Protein AF-A0B745-F1 (afdb_monomer_lite)

Secondary structure (DSSP, 8-state):
------TT---HHHHHHHHH-HHHHHHHHTTPPPPHHHHHHHHHHHHHHHHHHHHHHHHHHHHHHHHHHHHHHHHHHHHHHHHHHT--

Sequence (88 aa):
MMFRQNKEWISASEIAEYAYCSLAWYQGRMGVRPSGHMRRDLREGKEMHRAAGTSLSRSRFLEKISGILRVAGGLLMLLSVIGWFAHE

pLDDT: mean 81.16, std 12.74, range [39.53, 97.75]

Structure (mmCIF, N/CA/C/O backbone):
data_AF-A0B745-F1
#
_entry.id   AF-A0B745-F1
#
loop_
_atom_site.group_PDB
_atom_site.id
_atom_site.type_symbol
_atom_site.label_atom_id
_atom_site.label_alt_id
_atom_site.label_comp_id
_atom_site.label_asym_id
_atom_site.label_entity_id
_atom_site.label_seq_id
_atom_site.pdbx_PDB_ins_code
_atom_site.Cartn_x
_atom_site.Cartn_y
_atom_site.Cartn_z
_atom_site.occupancy
_atom_site.B_iso_or_equiv
_atom_site.auth_seq_id
_atom_site.auth_comp_id
_atom_site.auth_asym_id
_atom_site.auth_atom_id
_atom_site.pdbx_PDB_model_num
ATOM 1 N N . MET A 1 1 ? -4.688 10.311 16.356 1.00 39.53 1 MET A N 1
ATOM 2 C CA . MET A 1 1 ? -5.861 10.849 15.639 1.00 39.53 1 MET A CA 1
ATOM 3 C C . MET A 1 1 ? -7.114 10.297 16.283 1.00 39.53 1 MET A C 1
ATOM 5 O O . MET A 1 1 ? -7.402 9.115 16.126 1.00 39.53 1 MET A O 1
ATOM 9 N N . MET A 1 2 ? -7.783 11.144 17.064 1.00 40.09 2 MET A N 1
ATOM 10 C CA . MET A 1 2 ? -9.227 11.056 17.265 1.00 40.09 2 MET A CA 1
ATOM 11 C C . MET A 1 2 ? -9.803 11.110 15.848 1.00 40.09 2 MET A C 1
ATOM 13 O O . MET A 1 2 ? -9.449 12.039 15.118 1.00 40.09 2 MET A O 1
ATOM 17 N N . PHE A 1 3 ? -10.529 10.085 15.396 1.00 51.31 3 PHE A N 1
ATOM 18 C CA . PHE A 1 3 ? -11.255 10.211 14.136 1.00 51.31 3 PHE A CA 1
ATOM 19 C C . PHE A 1 3 ? -12.164 11.419 14.334 1.00 51.31 3 PHE A C 1
ATOM 21 O O . PHE A 1 3 ? -13.055 11.397 15.180 1.00 51.31 3 PHE A O 1
ATOM 28 N N . ARG A 1 4 ? -11.844 12.532 13.673 1.00 50.47 4 ARG A N 1
ATOM 29 C CA . ARG A 1 4 ? -12.728 13.686 13.632 1.00 50.47 4 ARG A CA 1
ATOM 30 C C . ARG A 1 4 ? -13.904 13.198 12.808 1.00 50.47 4 ARG A C 1
ATOM 32 O O . ARG A 1 4 ? -13.820 13.169 11.587 1.00 50.47 4 ARG A O 1
ATOM 39 N N . GLN A 1 5 ? -14.909 12.671 13.498 1.00 57.41 5 GLN A N 1
ATOM 40 C CA . GLN A 1 5 ? -16.076 12.089 12.870 1.00 57.41 5 GLN A CA 1
ATOM 41 C C . GLN A 1 5 ? -16.821 13.204 12.170 1.00 57.41 5 GLN A C 1
ATOM 43 O O . GLN A 1 5 ? -17.502 14.017 12.795 1.00 57.41 5 GLN A O 1
ATOM 48 N N . ASN A 1 6 ? -16.627 13.279 10.862 1.00 56.59 6 ASN A N 1
ATOM 49 C CA . ASN A 1 6 ? -17.487 14.082 10.035 1.00 56.59 6 ASN A CA 1
ATOM 50 C C . ASN A 1 6 ? -18.783 13.281 9.886 1.00 56.59 6 ASN A C 1
ATOM 52 O O . ASN A 1 6 ? -18.767 12.213 9.280 1.00 56.59 6 ASN A O 1
ATOM 56 N N . LYS A 1 7 ? -19.883 13.736 10.500 1.00 63.84 7 LYS A N 1
ATOM 57 C CA . LYS A 1 7 ? -21.154 12.984 10.525 1.00 63.84 7 LYS A CA 1
ATOM 58 C C . LYS A 1 7 ? -21.651 12.617 9.120 1.00 63.84 7 LYS A C 1
ATOM 60 O O . LYS A 1 7 ? -22.346 11.615 8.979 1.00 63.84 7 LYS A O 1
ATOM 65 N N . GLU A 1 8 ? -21.248 13.381 8.111 1.00 72.81 8 GLU A N 1
ATOM 66 C CA . GLU A 1 8 ? -21.686 13.240 6.723 1.00 72.81 8 GLU A CA 1
ATOM 67 C C . GLU A 1 8 ? -20.946 12.165 5.909 1.00 72.81 8 GLU A C 1
ATOM 69 O O . GLU A 1 8 ? -21.492 11.695 4.918 1.00 72.81 8 GLU A O 1
ATOM 74 N N . TRP A 1 9 ? -19.740 11.735 6.304 1.00 80.56 9 TRP A N 1
ATOM 75 C CA . TRP A 1 9 ? -18.911 10.840 5.479 1.00 80.56 9 TRP A CA 1
ATOM 76 C C . TRP A 1 9 ? -18.486 9.608 6.279 1.00 80.56 9 TRP A C 1
ATOM 78 O O . TRP A 1 9 ? -18.078 9.730 7.432 1.00 80.56 9 TRP A O 1
ATOM 88 N N . ILE A 1 10 ? -18.587 8.421 5.677 1.00 80.19 10 ILE A N 1
ATOM 89 C CA . ILE A 1 10 ? -18.103 7.163 6.262 1.00 80.19 10 ILE A CA 1
ATOM 90 C C . ILE A 1 10 ? -16.753 6.833 5.617 1.00 80.19 10 ILE A C 1
ATOM 92 O O . ILE A 1 10 ? -16.654 6.703 4.398 1.00 80.19 10 ILE A O 1
ATOM 96 N N . SER A 1 11 ? -15.702 6.708 6.425 1.00 81.81 11 SER A N 1
ATOM 97 C CA . SER A 1 11 ? -14.378 6.283 5.951 1.00 81.81 11 SER A CA 1
ATOM 98 C C . SER A 1 11 ? -14.300 4.767 5.712 1.00 81.81 11 SER A C 1
ATOM 100 O O . SER A 1 11 ? -15.031 3.993 6.324 1.00 81.81 11 SER A O 1
ATOM 102 N N . ALA A 1 12 ? -13.352 4.304 4.887 1.00 79.75 12 ALA A N 1
ATOM 103 C CA . ALA A 1 12 ? -13.113 2.866 4.695 1.00 79.75 12 ALA A CA 1
ATOM 104 C C . ALA A 1 12 ? -12.823 2.131 6.021 1.00 79.75 12 ALA A C 1
ATOM 106 O O . ALA A 1 12 ? -13.243 0.992 6.212 1.00 79.75 12 ALA A O 1
ATOM 107 N N . SER A 1 13 ? -12.152 2.803 6.963 1.00 74.94 13 SER A N 1
ATOM 108 C CA . SER A 1 13 ? -11.914 2.270 8.306 1.00 74.94 13 SER A CA 1
ATOM 109 C C . SER A 1 13 ? -13.203 2.120 9.117 1.00 74.94 13 SER A C 1
ATOM 111 O O . SER A 1 13 ? -13.337 1.132 9.826 1.00 74.94 13 SER A O 1
ATOM 113 N N . GLU A 1 14 ? -14.164 3.040 8.987 1.00 78.50 14 GLU A N 1
ATOM 114 C CA . GLU A 1 14 ? -15.483 2.903 9.624 1.00 78.50 14 GLU A CA 1
ATOM 115 C C . GLU A 1 14 ? -16.304 1.764 9.013 1.00 78.50 14 GLU A C 1
ATOM 117 O O . GLU A 1 14 ? -17.006 1.075 9.742 1.00 78.50 14 GLU A O 1
ATOM 122 N N . ILE A 1 15 ? -16.208 1.536 7.699 1.00 85.50 15 ILE A N 1
ATOM 123 C CA . ILE A 1 15 ? -16.870 0.393 7.048 1.00 85.50 15 ILE A CA 1
ATOM 124 C C . ILE A 1 15 ? -16.303 -0.921 7.593 1.00 85.50 15 ILE A C 1
ATOM 126 O O . ILE A 1 15 ? -17.060 -1.822 7.948 1.00 85.50 15 ILE A O 1
ATOM 130 N N . ALA A 1 16 ? -14.975 -1.018 7.704 1.00 80.81 16 ALA A N 1
ATOM 131 C CA . ALA A 1 16 ? -14.318 -2.185 8.286 1.00 80.81 16 ALA A CA 1
ATOM 132 C C . ALA A 1 16 ? -14.702 -2.384 9.765 1.00 80.81 16 ALA A C 1
ATOM 134 O O . ALA A 1 16 ? -14.956 -3.508 10.189 1.00 80.81 16 ALA A O 1
ATOM 135 N N . GLU A 1 17 ? -14.793 -1.300 10.539 1.00 82.44 17 GLU A N 1
ATOM 136 C CA . GLU A 1 17 ? -15.226 -1.341 11.938 1.00 82.44 17 GLU A CA 1
ATOM 137 C C . GLU A 1 17 ? -16.688 -1.784 12.073 1.00 82.44 17 GLU A C 1
ATOM 139 O O . GLU A 1 17 ? -16.985 -2.623 12.918 1.00 82.44 17 GLU A O 1
ATOM 144 N N . TYR A 1 18 ? -17.585 -1.297 11.212 1.00 86.75 18 TYR A N 1
ATOM 145 C CA . TYR A 1 18 ? -18.982 -1.729 11.175 1.00 86.75 18 TYR A CA 1
ATOM 146 C C . TYR A 1 18 ? -19.11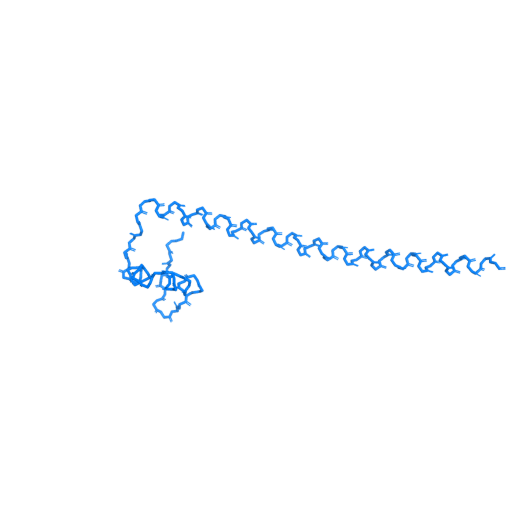4 -3.219 10.832 1.00 86.75 18 TYR A C 1
ATOM 148 O O . TYR A 1 18 ? -19.878 -3.930 11.485 1.00 86.75 18 TYR A O 1
ATOM 156 N N . ALA A 1 19 ? -18.349 -3.695 9.843 1.00 88.38 19 ALA A N 1
ATOM 157 C CA . ALA A 1 19 ? -18.327 -5.103 9.448 1.00 88.38 19 ALA A CA 1
ATOM 158 C C . ALA A 1 19 ? -17.779 -6.015 10.558 1.00 88.38 19 ALA A C 1
ATOM 160 O O . ALA A 1 19 ? -18.244 -7.141 10.710 1.00 88.38 19 ALA A O 1
ATOM 161 N N . TYR A 1 20 ? -16.810 -5.531 11.340 1.00 82.81 20 TYR A N 1
ATOM 162 C CA . TYR A 1 20 ? -16.263 -6.258 12.482 1.00 82.81 20 TYR A CA 1
ATOM 163 C C . TYR A 1 20 ? -17.216 -6.252 13.689 1.00 82.81 20 TYR A C 1
ATOM 165 O O . TYR A 1 20 ? -17.511 -7.299 14.260 1.00 82.81 20 TYR A O 1
ATOM 173 N N . CYS A 1 21 ? -17.693 -5.071 14.094 1.00 82.12 21 CYS A N 1
ATOM 174 C CA . CYS A 1 21 ? -18.632 -4.886 15.196 1.00 82.12 21 CYS A CA 1
ATOM 175 C C . CYS A 1 21 ? -19.440 -3.592 15.015 1.00 82.12 21 CYS A C 1
ATOM 177 O O . CYS A 1 21 ? -19.011 -2.493 15.378 1.00 82.12 21 CYS A O 1
ATOM 179 N N . SER A 1 22 ? -20.668 -3.738 14.523 1.00 89.88 22 SER A N 1
ATOM 180 C CA . SER A 1 22 ? -21.608 -2.632 14.307 1.00 89.88 22 SER A CA 1
ATOM 181 C C . SER A 1 22 ? -21.912 -1.833 15.581 1.00 89.88 22 SER A C 1
ATOM 183 O O . SER A 1 22 ? -22.071 -0.612 15.525 1.00 89.88 22 SER A O 1
ATOM 185 N N . LEU A 1 23 ? -21.936 -2.491 16.745 1.00 87.06 23 LEU A N 1
ATOM 186 C CA . LEU A 1 23 ? -22.146 -1.834 18.035 1.00 87.06 23 LEU A CA 1
ATOM 187 C C . LEU A 1 23 ? -20.961 -0.938 18.421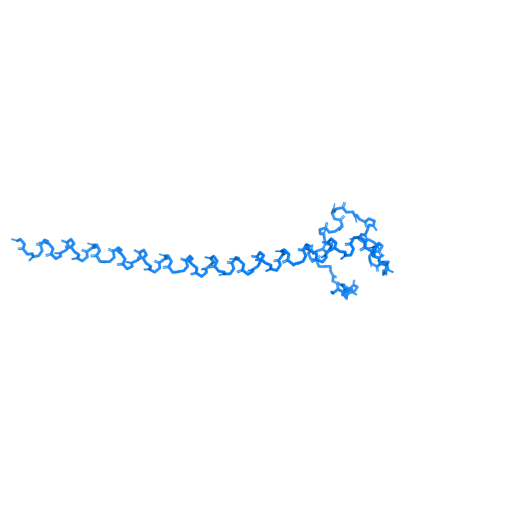 1.00 87.06 23 LEU A C 1
ATOM 189 O O . LEU A 1 23 ? -21.174 0.184 18.881 1.00 87.06 23 LEU A O 1
ATOM 193 N N . ALA A 1 24 ? -19.727 -1.404 18.219 1.00 82.38 24 ALA A N 1
ATOM 194 C CA . ALA A 1 24 ? -18.531 -0.603 18.476 1.00 82.38 24 ALA A CA 1
ATOM 195 C C . ALA A 1 24 ? -18.483 0.621 17.549 1.00 82.38 24 ALA A C 1
ATOM 197 O O . ALA A 1 24 ? -18.281 1.739 18.024 1.00 82.38 24 ALA A O 1
ATOM 198 N N . TRP A 1 25 ? -18.795 0.427 16.262 1.00 85.75 25 TRP A N 1
ATOM 199 C CA . TRP A 1 25 ? -18.941 1.514 15.291 1.00 85.75 25 TRP A CA 1
ATOM 200 C C . TRP A 1 25 ? -19.979 2.558 15.738 1.00 85.75 25 TRP A C 1
ATOM 202 O O . TRP A 1 25 ? -19.700 3.761 15.737 1.00 85.75 25 TRP A O 1
ATOM 212 N N . TYR A 1 26 ? -21.161 2.114 16.180 1.00 87.44 26 TYR A N 1
ATOM 213 C CA . TYR A 1 26 ? -22.225 3.003 16.653 1.00 87.44 26 TYR A CA 1
ATOM 214 C C . TYR A 1 26 ? -21.811 3.781 17.910 1.00 87.44 26 TYR A C 1
ATOM 216 O O . TYR A 1 26 ? -21.994 4.996 17.985 1.00 87.44 26 TYR A O 1
ATOM 224 N N . GLN A 1 27 ? -21.191 3.115 18.886 1.00 86.06 27 GLN A N 1
ATOM 225 C CA . GLN A 1 27 ? -20.667 3.774 20.086 1.00 86.06 27 GLN A CA 1
ATOM 226 C C . GLN A 1 27 ? -19.589 4.808 19.736 1.00 86.06 27 GLN A C 1
ATOM 228 O O . GLN A 1 27 ? -19.599 5.920 20.271 1.00 86.06 27 GLN A O 1
ATOM 233 N N . GLY A 1 28 ? -18.716 4.486 18.779 1.00 81.50 28 GLY A N 1
ATOM 234 C CA . GLY A 1 28 ? -17.758 5.426 18.213 1.00 81.50 28 GLY A CA 1
ATOM 235 C C . GLY A 1 28 ? -18.453 6.657 17.630 1.00 81.50 28 GLY A C 1
ATOM 236 O O . GLY A 1 28 ? -18.068 7.776 17.961 1.00 81.50 28 GLY A O 1
ATOM 237 N N . ARG A 1 29 ? -19.505 6.467 16.811 1.00 82.38 29 ARG A N 1
ATOM 238 C CA . ARG A 1 29 ? -20.379 7.524 16.237 1.00 82.38 29 ARG A CA 1
ATOM 239 C C . ARG A 1 29 ? -21.032 8.429 17.290 1.00 82.38 29 ARG A C 1
ATOM 241 O O . ARG A 1 29 ? -21.281 9.605 17.027 1.00 82.38 29 ARG A O 1
ATOM 248 N N . MET A 1 30 ? -21.272 7.894 18.484 1.00 86.81 30 MET A N 1
ATOM 249 C CA . MET A 1 30 ? -21.809 8.624 19.637 1.00 86.81 30 MET A CA 1
ATOM 250 C C . MET A 1 30 ? -20.726 9.330 20.472 1.00 86.81 30 MET A C 1
ATOM 252 O O . MET A 1 30 ? -21.042 9.997 21.4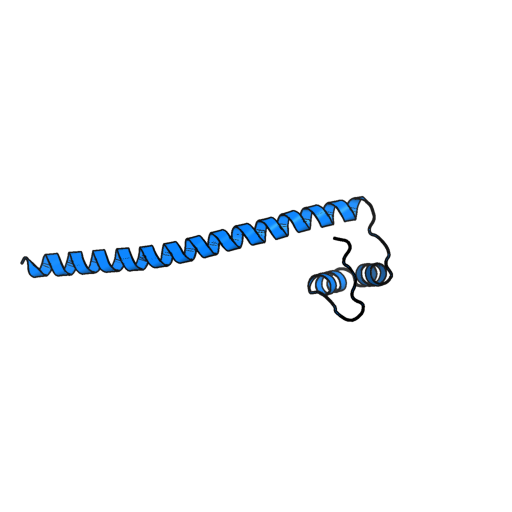55 1.00 86.81 30 MET A O 1
ATOM 256 N N . GLY A 1 31 ? -19.449 9.219 20.090 1.00 83.12 31 GLY A N 1
ATOM 257 C CA . GLY A 1 31 ? -18.324 9.852 20.782 1.00 83.12 31 GLY A CA 1
ATOM 258 C C . GLY A 1 31 ? -17.780 9.058 21.973 1.00 83.12 31 GLY A C 1
ATOM 259 O O . GLY A 1 31 ? -16.951 9.580 22.726 1.00 83.12 31 GLY A O 1
ATOM 260 N N . VAL A 1 32 ? -18.203 7.802 22.149 1.00 83.00 32 VAL A N 1
ATOM 261 C CA . VAL A 1 32 ? -17.688 6.924 23.205 1.00 83.00 32 VAL A CA 1
ATOM 262 C C . VAL A 1 32 ? -16.232 6.581 22.902 1.00 83.00 32 VAL A C 1
ATOM 264 O O . VAL A 1 32 ? -15.875 6.171 21.797 1.00 83.00 32 VAL A O 1
ATOM 267 N N . ARG A 1 33 ? -15.353 6.782 23.888 1.00 76.31 33 ARG A N 1
ATOM 268 C CA . ARG A 1 33 ? -13.917 6.545 23.715 1.00 76.31 33 ARG A CA 1
ATOM 269 C C . ARG A 1 33 ? -13.563 5.085 24.004 1.00 76.31 33 ARG A C 1
ATOM 271 O O . ARG A 1 33 ? -13.975 4.575 25.043 1.00 76.31 33 ARG A O 1
ATOM 278 N N . PRO A 1 34 ? -12.696 4.463 23.184 1.00 73.25 34 PRO A N 1
ATOM 279 C CA . PRO A 1 34 ? -12.134 3.158 23.497 1.00 73.25 34 PRO A CA 1
ATOM 280 C C . PRO A 1 34 ? -11.385 3.168 24.833 1.00 73.25 34 PRO A C 1
ATOM 282 O O . PRO A 1 34 ? -10.728 4.166 25.192 1.00 73.25 34 PRO A O 1
ATOM 285 N N . SER A 1 35 ? -11.441 2.027 25.520 1.00 78.00 35 SER A N 1
ATOM 286 C CA . SER A 1 35 ? -10.653 1.732 26.716 1.00 78.00 35 SER A CA 1
ATOM 287 C C . SER A 1 35 ? -9.144 1.860 26.444 1.00 78.00 35 SER A C 1
ATOM 289 O O . SER A 1 35 ? -8.680 1.884 25.298 1.00 78.00 35 SER A O 1
ATOM 291 N N . GLY A 1 36 ? -8.350 1.980 27.512 1.00 74.06 36 GLY A N 1
ATOM 292 C CA . GLY A 1 36 ? -6.907 2.237 27.416 1.00 74.06 36 GLY A CA 1
ATOM 293 C C . GLY A 1 36 ? -6.137 1.200 26.590 1.00 74.06 36 GLY A C 1
ATOM 294 O O . GLY A 1 36 ? -5.301 1.587 25.774 1.00 74.06 36 GLY A O 1
ATOM 295 N N . HIS A 1 37 ? -6.460 -0.090 26.745 1.00 73.12 37 HIS A N 1
ATOM 296 C CA . HIS A 1 37 ? -5.825 -1.182 25.995 1.00 73.12 37 HIS A CA 1
ATOM 297 C C . HIS A 1 37 ? -6.110 -1.071 24.490 1.00 73.12 37 HIS A C 1
ATOM 299 O O . HIS A 1 37 ? -5.190 -1.012 23.683 1.00 73.12 37 HIS A O 1
ATOM 305 N N . MET A 1 38 ? -7.374 -0.870 24.116 1.00 71.00 38 MET A N 1
ATOM 306 C CA . MET A 1 38 ? -7.806 -0.796 22.720 1.00 71.00 38 MET A CA 1
ATOM 307 C C . MET A 1 38 ? -7.174 0.401 22.001 1.00 71.00 38 MET A C 1
ATOM 309 O O . MET A 1 38 ? -6.865 0.359 20.812 1.00 71.00 38 MET A O 1
ATOM 313 N N . ARG A 1 39 ? -6.926 1.488 22.739 1.00 71.56 39 ARG A N 1
ATOM 314 C CA . ARG A 1 39 ? -6.253 2.681 22.220 1.00 71.56 39 ARG A CA 1
ATOM 315 C C . ARG A 1 39 ? -4.781 2.430 21.877 1.00 71.56 39 ARG A C 1
ATOM 317 O O . ARG A 1 39 ? -4.272 3.066 20.952 1.00 71.56 39 ARG A O 1
ATOM 324 N N . ARG A 1 40 ? -4.107 1.540 22.612 1.00 76.44 40 ARG A N 1
ATOM 325 C CA . ARG A 1 40 ? -2.730 1.114 22.332 1.00 76.44 40 ARG A CA 1
ATOM 326 C C . ARG A 1 40 ? -2.690 0.248 21.076 1.00 76.44 40 ARG A C 1
ATOM 328 O O . ARG A 1 40 ? -1.935 0.586 20.169 1.00 76.44 40 ARG A O 1
ATOM 335 N N . ASP A 1 41 ? -3.560 -0.750 20.982 1.00 77.00 41 ASP A N 1
ATOM 336 C CA . ASP A 1 41 ? -3.621 -1.665 19.832 1.00 77.00 41 ASP A CA 1
ATOM 337 C C . ASP A 1 41 ? -3.943 -0.902 18.537 1.00 77.00 41 ASP A C 1
ATOM 339 O O . ASP A 1 41 ? -3.299 -1.075 17.504 1.00 77.00 41 ASP A O 1
ATOM 343 N N . LEU A 1 42 ? -4.865 0.065 18.611 1.00 73.62 42 LEU A N 1
ATOM 344 C CA . LEU A 1 42 ? -5.172 0.976 17.503 1.00 73.62 42 LEU A CA 1
ATOM 345 C C . LEU A 1 42 ? -3.993 1.870 17.096 1.00 73.62 42 LEU A C 1
ATOM 347 O O . LEU A 1 42 ? -3.947 2.333 15.956 1.00 73.62 42 LEU A O 1
ATOM 351 N N . ARG A 1 43 ? -3.078 2.203 18.012 1.00 73.88 43 ARG A N 1
ATOM 352 C CA . ARG A 1 43 ? -1.871 2.976 17.683 1.00 73.88 43 ARG A CA 1
ATOM 353 C C . ARG A 1 43 ? -0.855 2.088 16.974 1.00 73.88 43 ARG A C 1
ATOM 355 O O . ARG A 1 43 ? -0.352 2.489 15.930 1.00 73.88 43 ARG A O 1
ATOM 362 N N . GLU A 1 44 ? -0.629 0.893 17.499 1.00 77.38 44 GLU A N 1
ATOM 363 C CA . GLU A 1 44 ? 0.288 -0.096 16.932 1.00 77.38 44 GLU A CA 1
ATOM 364 C C . GLU A 1 44 ? -0.147 -0.521 15.522 1.00 77.38 44 GLU A C 1
ATOM 366 O O . GLU A 1 44 ? 0.631 -0.426 14.574 1.00 77.38 44 GLU A O 1
ATOM 371 N N . GLY A 1 45 ? -1.438 -0.810 15.326 1.00 74.44 45 GLY A N 1
ATOM 372 C CA . GLY A 1 45 ? -1.992 -1.098 14.001 1.00 74.44 45 GLY A CA 1
ATOM 373 C C . GLY A 1 45 ? -1.797 0.046 12.993 1.00 74.44 45 GLY A C 1
ATOM 374 O O . GLY A 1 45 ? -1.555 -0.198 11.812 1.00 74.44 45 GLY A O 1
ATOM 375 N N . LYS A 1 46 ? -1.826 1.314 13.433 1.00 71.31 46 LYS A N 1
ATOM 376 C CA . LYS A 1 46 ? -1.550 2.475 12.559 1.00 71.31 46 LYS A CA 1
ATOM 377 C C . LYS A 1 46 ? -0.080 2.590 12.193 1.00 71.31 46 LYS A C 1
ATOM 379 O O . LYS A 1 46 ? 0.232 2.978 11.068 1.00 71.31 46 LYS A O 1
ATOM 384 N N . GLU A 1 47 ? 0.809 2.312 13.137 1.00 74.12 47 GLU A N 1
ATOM 385 C CA . GLU A 1 47 ? 2.250 2.298 12.890 1.00 74.12 47 GLU A CA 1
ATOM 386 C C . GLU A 1 47 ? 2.596 1.210 11.873 1.00 74.12 47 GLU A C 1
ATOM 388 O O . GLU A 1 47 ? 3.262 1.505 10.881 1.00 74.12 47 GLU A O 1
ATOM 393 N N . MET A 1 48 ? 2.015 0.016 12.020 1.00 75.25 48 MET A N 1
ATOM 394 C CA . MET A 1 48 ? 2.131 -1.055 11.030 1.00 75.25 48 MET A CA 1
ATOM 395 C C . MET A 1 48 ? 1.576 -0.650 9.662 1.00 75.25 48 MET A C 1
ATOM 397 O O . MET A 1 48 ? 2.237 -0.860 8.647 1.00 75.25 48 MET A O 1
ATOM 401 N N . HIS A 1 49 ? 0.403 -0.014 9.603 1.00 76.50 49 HIS A N 1
ATOM 402 C CA . HIS A 1 49 ? -0.169 0.426 8.327 1.00 76.50 49 HIS A CA 1
ATOM 403 C C . HIS A 1 49 ? 0.695 1.477 7.619 1.00 76.50 49 HIS A C 1
ATOM 405 O O . HIS A 1 49 ? 0.846 1.441 6.396 1.00 76.50 49 HIS A O 1
ATOM 411 N N . ARG A 1 50 ? 1.289 2.405 8.378 1.00 72.69 50 ARG A N 1
ATOM 412 C CA . ARG A 1 50 ? 2.232 3.395 7.840 1.00 72.69 50 ARG A CA 1
ATOM 413 C C . ARG A 1 50 ? 3.516 2.735 7.351 1.00 72.69 50 ARG A C 1
ATOM 415 O O . ARG A 1 50 ? 3.966 3.065 6.258 1.00 72.69 50 ARG A O 1
ATOM 422 N N . ALA A 1 51 ? 4.061 1.793 8.120 1.00 72.19 51 ALA A N 1
ATOM 423 C CA . ALA A 1 51 ? 5.243 1.026 7.739 1.00 72.19 51 ALA A CA 1
ATOM 424 C C . ALA A 1 51 ? 4.999 0.178 6.477 1.00 72.19 51 ALA A C 1
ATOM 426 O O . ALA A 1 51 ? 5.855 0.096 5.599 1.00 72.19 51 ALA A O 1
ATOM 427 N N . ALA A 1 52 ? 3.805 -0.401 6.328 1.00 72.12 52 ALA A N 1
ATOM 428 C CA . ALA A 1 52 ? 3.413 -1.096 5.106 1.00 72.12 52 ALA A CA 1
ATOM 429 C C . ALA A 1 52 ? 3.331 -0.130 3.912 1.00 72.12 52 ALA A C 1
ATOM 431 O O . ALA A 1 52 ? 3.839 -0.437 2.836 1.00 72.12 52 ALA A O 1
ATOM 432 N N . GLY A 1 53 ? 2.763 1.066 4.104 1.00 68.06 53 GLY A N 1
ATOM 433 C CA . GLY A 1 53 ? 2.710 2.099 3.066 1.00 68.06 53 GLY A CA 1
ATOM 434 C C . GLY A 1 53 ? 4.093 2.534 2.564 1.00 68.06 53 GLY A C 1
ATOM 435 O O . GLY A 1 53 ? 4.291 2.672 1.356 1.00 68.06 53 GLY A O 1
ATOM 436 N N . THR A 1 54 ? 5.069 2.701 3.463 1.00 70.75 54 THR A N 1
ATOM 437 C CA . THR A 1 54 ? 6.455 3.051 3.098 1.00 70.75 54 THR A CA 1
ATOM 438 C C . THR A 1 54 ? 7.222 1.878 2.485 1.00 70.75 54 THR A C 1
ATOM 440 O O . THR A 1 54 ? 8.034 2.077 1.582 1.00 70.75 54 THR A O 1
ATOM 443 N N . SER A 1 55 ? 6.951 0.646 2.915 1.00 72.94 55 SER A N 1
ATOM 444 C CA . SER A 1 55 ? 7.526 -0.553 2.296 1.00 72.94 55 SER A CA 1
ATOM 445 C C . SER A 1 55 ? 7.038 -0.722 0.852 1.00 72.94 55 SER A C 1
ATOM 447 O O . SER A 1 55 ? 7.837 -0.899 -0.068 1.00 72.94 55 SER A O 1
ATOM 449 N N . LEU A 1 56 ? 5.735 -0.541 0.615 1.00 75.69 56 LEU A N 1
ATOM 450 C CA . LEU A 1 56 ? 5.136 -0.638 -0.718 1.00 75.69 56 LEU A CA 1
ATOM 451 C C . LEU A 1 56 ? 5.655 0.432 -1.685 1.00 75.69 56 LEU A C 1
ATOM 453 O O . LEU A 1 56 ? 5.818 0.150 -2.875 1.00 75.69 56 LEU A O 1
ATOM 457 N N . SER A 1 57 ? 5.934 1.651 -1.211 1.00 76.69 57 SER A N 1
ATOM 458 C CA . SER A 1 57 ? 6.518 2.690 -2.068 1.00 76.69 57 SER A CA 1
ATOM 459 C C . SER A 1 57 ? 7.944 2.332 -2.496 1.00 76.69 57 SER A C 1
ATOM 461 O O . SER A 1 57 ? 8.284 2.486 -3.672 1.00 76.69 57 SER A O 1
ATOM 463 N N . ARG A 1 58 ? 8.746 1.760 -1.588 1.00 80.50 58 ARG A N 1
ATOM 464 C CA . ARG A 1 58 ? 10.086 1.245 -1.894 1.00 80.50 58 ARG A CA 1
ATOM 465 C C . ARG A 1 58 ? 10.035 0.072 -2.874 1.00 80.50 58 ARG A C 1
ATOM 467 O O . ARG A 1 58 ? 10.804 0.068 -3.832 1.00 80.50 58 ARG A O 1
ATOM 474 N N . SER A 1 59 ? 9.112 -0.872 -2.701 1.00 82.31 59 SER A N 1
ATOM 475 C CA . SER A 1 59 ? 8.927 -1.979 -3.650 1.00 82.31 59 SER A CA 1
ATOM 476 C C . SER A 1 59 ? 8.567 -1.479 -5.050 1.00 82.31 59 SER A C 1
ATOM 478 O O . SER A 1 59 ? 9.161 -1.925 -6.025 1.00 82.31 59 SER A O 1
ATOM 480 N N . ARG A 1 60 ? 7.670 -0.489 -5.172 1.00 85.44 60 ARG A N 1
ATOM 481 C CA . ARG A 1 60 ? 7.339 0.118 -6.477 1.00 85.44 60 ARG A CA 1
ATOM 482 C C . ARG A 1 60 ? 8.533 0.815 -7.126 1.00 85.44 60 ARG A C 1
ATOM 484 O O . ARG A 1 60 ? 8.658 0.796 -8.347 1.00 85.44 60 ARG A O 1
ATOM 491 N N . PHE A 1 61 ? 9.392 1.450 -6.332 1.00 88.62 61 PHE A N 1
ATOM 492 C CA . PHE A 1 61 ? 10.621 2.060 -6.837 1.00 88.62 61 PHE A CA 1
ATOM 493 C C . PHE A 1 61 ? 11.600 1.001 -7.364 1.00 88.62 61 PHE A C 1
ATOM 495 O O . PHE A 1 61 ? 12.124 1.148 -8.467 1.00 88.62 61 PHE A O 1
ATOM 502 N N . LEU A 1 62 ? 11.785 -0.094 -6.623 1.00 91.69 62 LEU A N 1
ATOM 503 C CA . LEU A 1 62 ? 12.637 -1.208 -7.043 1.00 91.69 62 LEU A CA 1
ATOM 504 C C . LEU A 1 62 ? 12.104 -1.920 -8.293 1.00 91.69 62 LEU A C 1
ATOM 506 O O . LEU A 1 62 ? 12.893 -2.254 -9.170 1.00 91.69 62 LEU A O 1
ATOM 510 N N . GLU A 1 63 ? 10.787 -2.080 -8.429 1.00 93.06 63 GLU A N 1
ATOM 511 C CA . GLU A 1 63 ? 10.166 -2.619 -9.648 1.00 93.06 63 GLU A CA 1
ATOM 512 C C . GLU A 1 63 ? 10.459 -1.753 -10.879 1.00 93.06 63 GLU A C 1
ATOM 514 O O . GLU A 1 63 ? 10.826 -2.267 -11.937 1.00 93.06 63 GLU A O 1
ATOM 519 N N . LYS A 1 64 ? 10.390 -0.422 -10.742 1.00 93.62 64 LYS A N 1
ATOM 520 C CA . LYS A 1 64 ? 10.766 0.491 -11.834 1.00 93.62 64 LYS A CA 1
ATOM 521 C C . LYS A 1 64 ? 12.231 0.324 -12.237 1.00 93.62 64 LYS A C 1
ATOM 523 O O . LYS A 1 64 ? 12.526 0.257 -13.428 1.00 93.62 64 LYS A O 1
ATOM 528 N N . ILE A 1 65 ? 13.135 0.225 -11.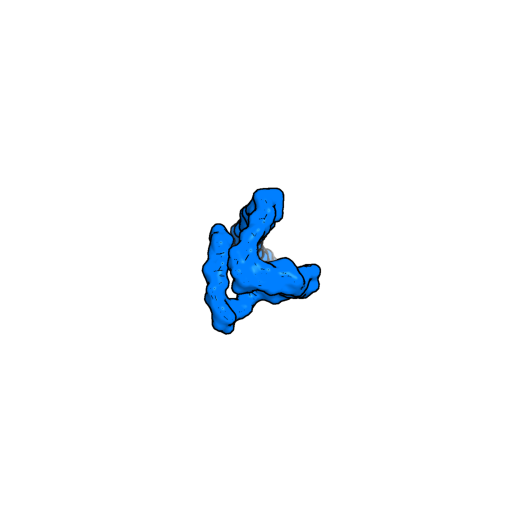260 1.00 95.81 65 ILE A N 1
ATOM 529 C CA . ILE A 1 65 ? 14.563 -0.016 -11.516 1.00 95.81 65 ILE A CA 1
ATOM 530 C C . ILE A 1 65 ? 14.762 -1.366 -12.212 1.00 95.81 65 ILE A C 1
ATOM 532 O O . ILE A 1 65 ? 15.478 -1.437 -13.208 1.00 95.81 65 ILE A O 1
ATOM 536 N N . SER A 1 66 ? 14.093 -2.420 -11.739 1.00 95.62 66 SER A N 1
ATOM 537 C CA . SER A 1 66 ? 14.150 -3.750 -12.350 1.00 95.62 66 SER A CA 1
ATOM 538 C C . SER A 1 66 ? 13.733 -3.715 -13.822 1.00 95.62 66 SER A C 1
ATOM 540 O O . SER A 1 66 ? 14.418 -4.293 -14.665 1.00 95.62 66 SER A O 1
ATOM 542 N N . GLY A 1 67 ? 12.665 -2.983 -14.156 1.00 96.00 67 GLY A N 1
ATOM 543 C CA . GLY A 1 67 ? 12.232 -2.785 -15.540 1.00 96.00 67 GLY A CA 1
ATOM 544 C C . GLY A 1 67 ? 13.315 -2.156 -16.422 1.00 96.00 67 GLY A C 1
ATOM 545 O O . GLY A 1 67 ? 13.601 -2.674 -17.499 1.00 96.00 67 GLY A O 1
ATOM 546 N N . ILE A 1 68 ? 13.968 -1.092 -15.943 1.00 96.69 68 ILE A N 1
ATOM 547 C CA . ILE A 1 68 ? 15.059 -0.424 -16.672 1.00 96.69 68 ILE A CA 1
ATOM 548 C C . ILE A 1 68 ?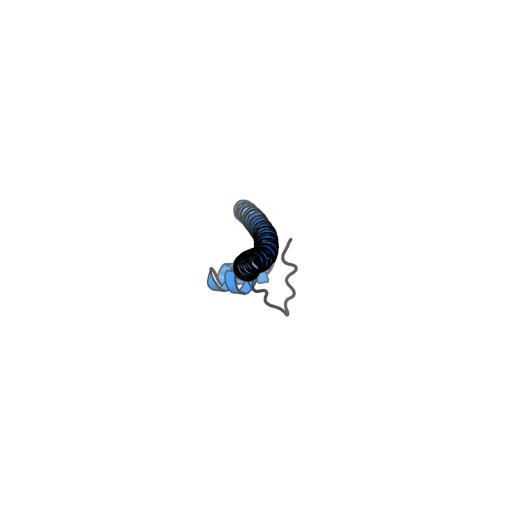 16.233 -1.385 -16.891 1.00 96.69 68 ILE A C 1
ATOM 550 O O . ILE A 1 68 ? 16.730 -1.500 -18.011 1.00 96.69 68 ILE A O 1
ATOM 554 N N . LEU A 1 69 ? 16.649 -2.109 -15.847 1.00 96.62 69 LEU A N 1
ATOM 555 C CA . LEU A 1 69 ? 17.757 -3.064 -15.939 1.00 96.62 69 LEU A CA 1
ATOM 556 C C . LEU A 1 69 ? 17.457 -4.201 -16.921 1.00 96.62 69 LEU A C 1
ATOM 558 O O . LEU A 1 69 ? 18.343 -4.591 -17.677 1.00 96.62 69 LEU A O 1
ATOM 562 N N . ARG A 1 70 ? 16.221 -4.714 -16.946 1.00 96.94 70 ARG A N 1
ATOM 563 C CA . ARG A 1 70 ? 15.809 -5.753 -17.903 1.00 96.94 70 ARG A CA 1
ATOM 564 C C . ARG A 1 70 ? 15.927 -5.271 -19.348 1.00 96.94 70 ARG A C 1
ATOM 566 O O . ARG A 1 70 ? 16.464 -5.995 -20.180 1.00 96.94 70 ARG A O 1
ATOM 573 N N . VAL A 1 71 ? 15.466 -4.053 -19.639 1.00 97.69 71 VAL A N 1
ATOM 574 C CA . VAL A 1 71 ? 15.556 -3.473 -20.990 1.00 97.69 71 VAL A CA 1
ATOM 575 C C . VAL A 1 71 ? 17.012 -3.232 -21.384 1.00 97.69 71 VAL A C 1
ATOM 577 O O . VAL A 1 71 ? 17.424 -3.639 -22.468 1.00 97.69 71 VAL A O 1
ATOM 580 N N . ALA A 1 72 ? 17.808 -2.625 -20.500 1.00 97.25 72 ALA A N 1
ATOM 581 C CA . ALA A 1 72 ? 19.223 -2.368 -20.756 1.00 97.25 72 ALA A CA 1
ATOM 582 C C . ALA A 1 72 ? 20.010 -3.669 -20.989 1.00 97.25 72 ALA A C 1
ATOM 584 O O . ALA A 1 72 ? 20.770 -3.765 -21.950 1.00 97.25 72 ALA A O 1
ATOM 585 N N . GLY A 1 73 ? 19.783 -4.691 -20.157 1.00 97.31 73 GLY A N 1
ATOM 586 C CA . GLY A 1 73 ? 20.399 -6.007 -20.319 1.00 97.31 73 GLY A CA 1
ATOM 587 C C . GLY A 1 73 ? 20.000 -6.685 -21.631 1.00 97.31 73 GLY A C 1
ATOM 588 O O . GLY A 1 73 ? 20.865 -7.196 -22.338 1.00 97.31 73 GLY A O 1
ATOM 589 N N . GLY A 1 74 ? 18.716 -6.631 -22.000 1.00 97.75 74 GLY A N 1
ATOM 590 C CA . GLY A 1 74 ? 18.232 -7.170 -23.274 1.00 97.75 74 GLY A CA 1
ATOM 591 C C . GLY A 1 74 ? 18.860 -6.482 -24.489 1.00 97.75 74 GLY A C 1
ATOM 592 O O . GLY A 1 74 ? 19.283 -7.159 -25.423 1.00 97.75 74 GLY A O 1
ATOM 593 N N . LEU A 1 75 ? 18.989 -5.151 -24.459 1.00 97.38 75 LEU A N 1
ATOM 594 C CA . LEU A 1 75 ? 19.651 -4.383 -25.519 1.00 97.38 75 LEU A CA 1
ATOM 595 C C . LEU A 1 75 ? 21.133 -4.738 -25.646 1.00 97.38 75 LEU A C 1
ATOM 597 O O . LEU A 1 75 ? 21.602 -4.980 -26.753 1.00 97.38 75 LEU A O 1
ATOM 601 N N . LEU A 1 76 ? 21.864 -4.807 -24.530 1.00 97.00 76 LEU A N 1
ATOM 602 C CA . LEU A 1 76 ? 23.278 -5.195 -24.537 1.00 97.00 76 LEU A CA 1
ATOM 603 C C . LEU A 1 76 ? 23.472 -6.603 -25.101 1.00 97.00 76 LEU A C 1
ATOM 605 O O . LEU A 1 76 ? 24.362 -6.819 -25.920 1.00 97.00 76 LEU A O 1
ATOM 609 N N . MET A 1 77 ? 22.610 -7.542 -24.708 1.00 96.69 77 MET A N 1
ATOM 610 C CA . MET A 1 77 ? 22.648 -8.904 -25.225 1.00 96.69 77 MET A CA 1
ATOM 611 C C . MET A 1 77 ? 22.401 -8.921 -26.740 1.00 96.69 77 MET A C 1
ATOM 613 O O . MET A 1 77 ? 23.178 -9.518 -27.482 1.00 96.69 77 MET A O 1
ATOM 617 N N . LEU A 1 78 ? 21.391 -8.197 -27.223 1.00 96.81 78 LEU A N 1
ATOM 618 C CA . LEU A 1 78 ? 21.079 -8.108 -28.650 1.00 96.81 78 LEU A CA 1
ATOM 619 C C . LEU A 1 78 ? 22.229 -7.482 -29.460 1.00 96.81 78 LEU A C 1
ATOM 621 O O . LEU A 1 78 ? 22.605 -8.011 -30.503 1.00 96.81 78 LEU A O 1
ATOM 625 N N . LEU A 1 79 ? 22.834 -6.404 -28.952 1.00 96.44 79 LEU A N 1
ATOM 626 C CA . LEU A 1 79 ? 23.993 -5.761 -29.577 1.00 96.44 79 LEU A CA 1
ATOM 627 C C . LEU A 1 79 ? 25.217 -6.678 -29.609 1.00 96.44 79 LEU A C 1
ATOM 629 O O . LEU A 1 79 ? 25.926 -6.689 -30.608 1.00 96.44 79 LEU A O 1
ATOM 633 N N . SER A 1 80 ? 25.454 -7.462 -28.553 1.00 94.75 80 SER A N 1
ATOM 634 C CA . SER A 1 80 ? 26.565 -8.419 -28.527 1.00 94.75 80 SER A CA 1
ATOM 635 C C . SER A 1 80 ? 26.404 -9.521 -29.575 1.00 94.75 80 SER A C 1
ATOM 637 O O . SER A 1 80 ? 27.364 -9.850 -30.265 1.00 94.75 80 SER A O 1
ATOM 639 N N . VAL A 1 81 ? 25.180 -10.023 -29.763 1.00 95.56 81 VAL A N 1
ATOM 640 C CA . VAL A 1 81 ? 24.866 -11.016 -30.798 1.00 95.56 81 VAL A CA 1
ATOM 641 C C . VAL A 1 81 ? 25.046 -10.423 -32.194 1.00 95.56 81 VAL A C 1
ATOM 643 O O . VAL A 1 81 ? 25.700 -11.030 -33.034 1.00 95.56 81 VAL A O 1
ATOM 646 N N . ILE A 1 82 ? 24.526 -9.218 -32.446 1.00 95.94 82 ILE A N 1
ATOM 647 C CA . ILE A 1 82 ? 24.695 -8.550 -33.745 1.00 95.94 82 ILE A CA 1
ATOM 648 C C . ILE A 1 82 ? 26.173 -8.259 -34.026 1.00 95.94 82 ILE A C 1
ATOM 650 O O . ILE A 1 82 ? 26.642 -8.499 -35.132 1.00 95.94 82 ILE A O 1
ATOM 654 N N . GLY A 1 83 ? 26.907 -7.760 -33.029 1.00 94.88 83 GLY A N 1
ATOM 655 C CA . GLY A 1 83 ? 28.335 -7.480 -33.147 1.00 94.88 83 GLY A CA 1
ATOM 656 C C . GLY A 1 83 ? 29.156 -8.733 -33.446 1.00 94.88 83 GLY A C 1
ATOM 657 O O . GLY A 1 83 ? 30.093 -8.653 -34.232 1.00 94.88 83 GLY A O 1
ATOM 658 N N . TRP A 1 84 ? 28.776 -9.883 -32.880 1.00 93.69 84 TRP A N 1
ATOM 659 C CA . TRP A 1 84 ? 29.387 -11.172 -33.203 1.00 93.69 84 TRP A CA 1
ATOM 660 C C . TRP A 1 84 ? 29.188 -11.533 -34.678 1.00 93.69 84 TRP A C 1
ATOM 662 O O . TRP A 1 84 ? 30.161 -11.750 -35.390 1.00 93.69 84 TRP A O 1
ATOM 672 N N . PHE A 1 85 ? 27.941 -11.515 -35.156 1.00 90.19 85 PHE A N 1
ATOM 673 C CA . PHE A 1 85 ? 27.621 -11.842 -36.551 1.00 90.19 85 PHE A CA 1
ATOM 674 C C . PHE A 1 85 ? 28.169 -10.837 -37.569 1.00 90.19 85 PHE A C 1
ATOM 676 O O . PHE A 1 85 ? 28.357 -11.188 -38.724 1.00 90.19 85 PHE A O 1
ATOM 683 N N . ALA A 1 86 ? 28.402 -9.586 -37.173 1.00 88.62 86 ALA A N 1
ATOM 684 C CA . ALA A 1 86 ? 28.980 -8.571 -38.051 1.00 88.62 86 ALA A CA 1
ATOM 685 C C . ALA A 1 86 ? 30.507 -8.697 -38.211 1.00 88.62 86 ALA A C 1
ATOM 687 O O . ALA A 1 86 ? 31.082 -8.004 -39.049 1.00 88.62 86 ALA A O 1
ATOM 688 N N . HIS A 1 87 ? 31.161 -9.515 -37.381 1.00 79.06 87 HIS A N 1
ATOM 689 C CA . HIS A 1 87 ? 32.611 -9.721 -37.382 1.00 79.06 87 HIS A CA 1
ATOM 690 C C . HIS A 1 87 ? 33.023 -11.102 -37.949 1.00 79.06 87 HIS A C 1
ATOM 692 O O . HIS A 1 87 ? 34.220 -11.379 -38.068 1.00 79.06 87 HIS A O 1
ATOM 698 N N . GLU A 1 88 ? 32.053 -11.954 -38.297 1.00 61.53 88 GLU A N 1
ATOM 699 C CA . GLU A 1 88 ? 32.225 -13.174 -39.108 1.00 61.53 88 GLU A CA 1
ATOM 700 C C . GLU A 1 88 ? 32.007 -12.874 -40.598 1.00 61.53 88 GLU A C 1
ATOM 702 O O . GLU A 1 88 ? 32.761 -13.448 -41.418 1.00 61.53 88 GLU A O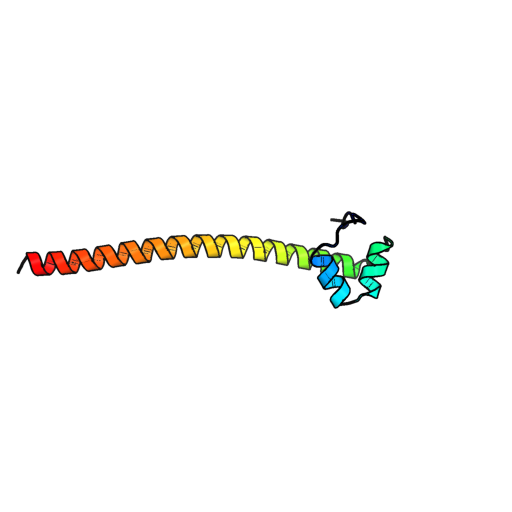 1
#

Radius of gyration: 25.75 Å; chains: 1; bounding box: 55×27×66 Å

Organism: Methanothrix thermoacetophila (strain DSM 6194 / JCM 14653 / NBRC 101360 / PT) (NCBI:txid349307)

Foldseek 3Di:
DLPPDPVPDQDPVLVVVCVVPVVVSVCSVVVNDDDPVVVVVVVVVVVVVVVVVVVVVVVVVVVVVVVVVVVVVVVVVVVVVVVVVVVD